Protein AF-A0A3D1Q6X9-F1 (afdb_monomer_lite)

Secondary structure (DSSP, 8-state):
--------TTBSSPPEEETTEEEEE--HHHHHHTTEEEEEETTTEEEEEE----------B-SSPPPS----EE--S-EEETTEE---TT-SS--EEETTEEEEE--HIIIIIIT--------

Structure (mmCIF, N/CA/C/O backbone):
data_AF-A0A3D1Q6X9-F1
#
_entry.id   AF-A0A3D1Q6X9-F1
#
loop_
_atom_site.group_PDB
_atom_site.id
_atom_site.type_symbol
_atom_site.label_atom_id
_atom_site.label_alt_id
_atom_site.label_comp_id
_atom_site.label_asym_id
_atom_site.label_entity_id
_atom_site.label_seq_id
_atom_site.pdbx_PDB_ins_code
_atom_site.Cartn_x
_atom_site.Cartn_y
_atom_site.Cartn_z
_atom_site.occupancy
_atom_site.B_iso_or_equiv
_atom_site.auth_seq_id
_atom_site.auth_comp_id
_atom_site.auth_asym_id
_atom_site.auth_atom_id
_atom_site.pdbx_PDB_model_num
ATOM 1 N N . MET A 1 1 ? -5.939 -12.184 -10.912 1.00 46.06 1 MET A N 1
ATOM 2 C CA . MET A 1 1 ? -4.895 -11.129 -10.813 1.00 46.06 1 MET A CA 1
ATOM 3 C C . MET A 1 1 ? -4.217 -10.978 -12.173 1.00 46.06 1 MET A C 1
ATOM 5 O O . MET A 1 1 ? -3.974 -11.993 -12.805 1.00 46.06 1 MET A O 1
ATOM 9 N N . ASN A 1 2 ? -3.964 -9.746 -12.630 1.00 53.22 2 ASN A N 1
ATOM 10 C CA . ASN A 1 2 ? -3.821 -9.306 -14.038 1.00 53.22 2 ASN A CA 1
ATOM 11 C C . ASN A 1 2 ? -2.659 -9.879 -14.895 1.00 53.22 2 ASN A C 1
ATOM 13 O O . ASN A 1 2 ? -2.243 -9.226 -15.843 1.00 53.22 2 ASN A O 1
ATOM 17 N N . GLY A 1 3 ? -2.091 -11.051 -14.594 1.00 60.19 3 GLY A N 1
ATOM 18 C CA . GLY A 1 3 ? -1.039 -11.672 -15.420 1.00 60.19 3 GLY A CA 1
ATOM 19 C C . GLY A 1 3 ? 0.278 -10.883 -15.512 1.00 60.19 3 GLY A C 1
ATOM 20 O O . GLY A 1 3 ? 1.173 -11.267 -16.260 1.00 60.19 3 GLY A O 1
ATOM 21 N N . VAL A 1 4 ? 0.417 -9.789 -14.753 1.00 70.44 4 VAL A N 1
ATOM 22 C CA . VAL A 1 4 ? 1.608 -8.935 -14.743 1.00 70.44 4 VAL A CA 1
ATOM 23 C C . VAL A 1 4 ? 2.676 -9.554 -13.847 1.00 70.44 4 VAL A C 1
ATOM 25 O O . VAL A 1 4 ? 2.465 -9.756 -12.650 1.00 70.44 4 VAL A O 1
ATOM 28 N N . VAL A 1 5 ? 3.848 -9.816 -14.421 1.00 76.38 5 VAL A N 1
ATOM 29 C CA . VAL A 1 5 ? 5.031 -10.252 -13.673 1.00 76.38 5 VAL A CA 1
ATOM 30 C C . VAL A 1 5 ? 5.690 -9.032 -13.027 1.00 76.38 5 VAL A C 1
ATOM 32 O O . VAL A 1 5 ? 6.201 -8.152 -13.719 1.00 76.38 5 VAL A O 1
ATOM 35 N N . ILE A 1 6 ? 5.697 -8.984 -11.693 1.00 80.94 6 ILE A N 1
ATOM 36 C CA . ILE A 1 6 ? 6.373 -7.932 -10.922 1.00 80.94 6 ILE A CA 1
ATOM 37 C C . ILE A 1 6 ? 7.815 -8.366 -10.639 1.00 80.94 6 ILE A C 1
ATOM 39 O O . ILE A 1 6 ? 8.064 -9.283 -9.855 1.00 80.94 6 ILE A O 1
ATOM 43 N N . ASP A 1 7 ? 8.781 -7.690 -11.264 1.00 86.31 7 ASP A N 1
ATOM 44 C CA . ASP A 1 7 ? 10.206 -7.900 -10.991 1.00 86.31 7 ASP A CA 1
ATOM 45 C C . ASP A 1 7 ? 10.673 -7.088 -9.773 1.00 86.31 7 ASP A C 1
ATOM 47 O O . ASP A 1 7 ? 10.873 -5.870 -9.836 1.00 86.31 7 ASP A O 1
ATOM 51 N N . ASN A 1 8 ? 10.924 -7.795 -8.670 1.00 91.06 8 ASN A N 1
ATOM 52 C CA . ASN A 1 8 ? 11.448 -7.216 -7.436 1.00 91.06 8 ASN A CA 1
ATOM 53 C C . ASN A 1 8 ? 12.962 -6.958 -7.462 1.00 91.06 8 ASN A C 1
ATOM 55 O O . ASN A 1 8 ? 13.455 -6.276 -6.567 1.00 91.06 8 ASN A O 1
ATOM 59 N N . SER A 1 9 ? 13.722 -7.464 -8.437 1.00 91.44 9 SER A N 1
ATOM 60 C CA . SER A 1 9 ? 15.194 -7.433 -8.401 1.00 91.44 9 SER A CA 1
ATOM 61 C C . SER A 1 9 ? 15.749 -6.013 -8.430 1.00 91.44 9 SER A C 1
ATOM 63 O O . SER A 1 9 ? 16.690 -5.715 -7.704 1.00 91.44 9 SER A O 1
ATOM 65 N N . TYR A 1 10 ? 15.144 -5.135 -9.229 1.00 94.25 10 TYR A N 1
ATOM 66 C CA . TYR A 1 10 ? 15.540 -3.729 -9.375 1.00 94.25 10 TYR A CA 1
ATOM 67 C C . TYR A 1 10 ? 14.371 -2.774 -9.107 1.00 94.25 10 TYR A C 1
ATOM 69 O O . TYR A 1 10 ? 14.307 -1.687 -9.675 1.00 94.25 10 TYR A O 1
ATOM 77 N N . SER A 1 11 ? 13.420 -3.176 -8.260 1.00 94.44 11 SER A N 1
ATOM 78 C CA . SER A 1 11 ? 12.363 -2.275 -7.791 1.00 94.44 11 SER A CA 1
ATOM 79 C C . SER A 1 11 ? 12.854 -1.454 -6.595 1.00 94.44 11 SER A C 1
ATOM 81 O O . SER A 1 11 ? 13.374 -1.995 -5.619 1.00 94.44 11 SER A O 1
ATOM 83 N N . GLN A 1 12 ? 12.674 -0.137 -6.623 1.00 96.31 12 GLN A N 1
ATOM 84 C CA . GLN A 1 12 ? 12.888 0.730 -5.465 1.00 96.31 12 GLN A CA 1
ATOM 85 C C . GLN A 1 12 ? 11.920 0.379 -4.330 1.00 96.31 12 GLN A C 1
ATOM 87 O O . GLN A 1 12 ? 12.292 0.488 -3.160 1.00 96.31 12 GLN A O 1
ATOM 92 N N . TYR A 1 13 ? 10.733 -0.116 -4.669 1.00 96.56 13 TYR A N 1
ATOM 93 C CA . TYR A 1 13 ? 9.700 -0.535 -3.731 1.00 96.56 13 TYR A CA 1
ATOM 94 C C . TYR A 1 13 ? 9.257 -1.964 -4.082 1.00 96.56 13 TYR A C 1
ATOM 96 O O . TYR A 1 13 ? 8.218 -2.157 -4.709 1.00 96.56 13 TYR A O 1
ATOM 104 N N . PRO A 1 14 ? 10.095 -2.981 -3.800 1.00 95.94 14 PRO A N 1
ATOM 105 C CA . PRO A 1 14 ? 9.755 -4.367 -4.099 1.00 95.94 14 PRO A CA 1
ATOM 106 C C . PRO A 1 14 ? 8.610 -4.828 -3.200 1.00 95.94 14 PRO A C 1
ATOM 108 O O . PRO A 1 14 ? 8.490 -4.359 -2.068 1.00 95.94 14 PRO A O 1
ATOM 111 N N . LEU A 1 15 ? 7.826 -5.805 -3.652 1.00 95.69 15 LEU A N 1
ATOM 112 C CA . LEU A 1 15 ? 6.913 -6.503 -2.749 1.00 95.69 15 LEU A CA 1
ATOM 113 C C . LEU A 1 15 ? 7.713 -7.117 -1.595 1.00 95.69 15 LEU A C 1
ATOM 115 O O . LEU A 1 15 ? 8.790 -7.684 -1.802 1.00 95.69 15 LEU A O 1
ATOM 119 N N . LEU A 1 16 ? 7.178 -7.012 -0.381 1.00 96.56 16 LEU A N 1
ATOM 120 C CA . LEU A 1 16 ? 7.783 -7.616 0.804 1.00 96.56 16 LEU A CA 1
ATOM 121 C C . LEU A 1 16 ? 7.014 -8.878 1.185 1.00 96.56 16 LEU A C 1
ATOM 123 O O . LEU A 1 16 ? 5.807 -8.956 0.981 1.00 96.56 16 LEU A O 1
ATOM 127 N N . VAL A 1 17 ? 7.701 -9.846 1.785 1.00 96.81 17 VAL A N 1
ATOM 128 C CA . VAL A 1 17 ? 7.062 -11.006 2.414 1.00 96.81 17 VAL A CA 1
ATOM 129 C C . VAL A 1 17 ? 7.389 -10.980 3.900 1.00 96.81 17 VAL A C 1
ATOM 131 O O . VAL A 1 17 ? 8.557 -10.946 4.286 1.00 96.81 17 VAL A O 1
ATOM 134 N N . TYR A 1 18 ? 6.358 -10.973 4.740 1.00 96.19 18 TYR A N 1
ATOM 135 C CA . TYR A 1 18 ? 6.493 -11.015 6.194 1.00 96.19 18 TYR A CA 1
ATOM 136 C C . TYR A 1 18 ? 5.459 -11.971 6.777 1.00 96.19 18 TYR A C 1
ATOM 138 O O . TYR A 1 18 ? 4.261 -11.802 6.547 1.00 96.19 18 TYR A O 1
ATOM 146 N N . LYS A 1 19 ? 5.926 -12.969 7.543 1.00 95.25 19 LYS A N 1
ATOM 147 C CA . LYS A 1 19 ? 5.081 -14.042 8.102 1.00 95.25 19 LYS A CA 1
ATOM 148 C C . LYS A 1 19 ? 4.168 -14.666 7.035 1.00 95.25 19 LYS A C 1
ATOM 150 O O . LYS A 1 19 ? 2.955 -14.745 7.227 1.00 95.25 19 LYS A O 1
ATOM 155 N N . ASP A 1 20 ? 4.774 -15.009 5.898 1.00 95.31 20 ASP A N 1
ATOM 156 C CA . ASP A 1 20 ? 4.135 -15.651 4.742 1.00 95.31 20 ASP A CA 1
ATOM 157 C C . ASP A 1 20 ? 3.019 -14.834 4.066 1.00 95.31 20 ASP A C 1
ATOM 159 O O . ASP A 1 20 ? 2.291 -15.344 3.219 1.00 95.31 20 ASP A O 1
ATOM 163 N N . ILE A 1 21 ? 2.900 -13.541 4.390 1.00 95.88 21 ILE A N 1
ATOM 164 C CA . ILE A 1 21 ? 1.985 -12.609 3.728 1.00 95.88 21 ILE A CA 1
ATOM 165 C C . ILE A 1 21 ? 2.778 -11.657 2.841 1.00 95.88 21 ILE A C 1
ATOM 167 O O . ILE A 1 21 ? 3.794 -11.101 3.261 1.00 95.88 21 ILE A O 1
ATOM 171 N N . THR A 1 22 ? 2.286 -11.456 1.616 1.00 95.31 22 THR A N 1
ATOM 172 C CA . THR A 1 22 ? 2.813 -10.451 0.686 1.00 95.31 22 THR A CA 1
ATOM 173 C C . THR A 1 22 ? 2.322 -9.064 1.078 1.00 95.31 22 THR A C 1
ATOM 175 O O . THR A 1 22 ? 1.165 -8.884 1.451 1.00 95.31 22 THR A O 1
ATOM 178 N N . TYR A 1 23 ? 3.198 -8.078 0.975 1.00 97.00 23 TYR A N 1
ATOM 179 C CA . TYR A 1 23 ? 2.960 -6.694 1.337 1.00 97.00 23 TYR A CA 1
ATOM 180 C C . TYR A 1 23 ? 3.181 -5.787 0.129 1.00 97.00 23 TYR A C 1
ATOM 182 O O . TYR A 1 23 ? 4.249 -5.824 -0.489 1.00 97.00 23 TYR A O 1
ATOM 190 N N . PHE A 1 24 ? 2.187 -4.953 -0.173 1.00 95.75 24 PHE A N 1
ATOM 191 C CA . PHE A 1 24 ? 2.185 -4.057 -1.327 1.00 95.75 24 PHE A CA 1
ATOM 192 C C . PHE A 1 24 ? 2.571 -2.631 -0.928 1.00 95.75 24 PHE A C 1
ATOM 194 O O . PHE A 1 24 ? 2.027 -2.119 0.054 1.00 95.75 24 PHE A O 1
ATOM 201 N N . PRO A 1 25 ? 3.477 -1.978 -1.672 1.00 97.00 25 PRO A N 1
ATOM 202 C CA . PRO A 1 25 ? 3.839 -0.584 -1.442 1.00 97.00 25 PRO A CA 1
ATOM 203 C C . PRO A 1 25 ? 2.685 0.363 -1.796 1.00 97.00 25 PRO A C 1
ATOM 205 O O . PRO A 1 25 ? 2.124 0.285 -2.883 1.00 97.00 25 PRO A O 1
ATOM 208 N N . MET A 1 26 ? 2.356 1.305 -0.912 1.00 97.00 26 MET A N 1
ATOM 209 C CA . MET A 1 26 ? 1.366 2.358 -1.187 1.00 97.00 26 MET A CA 1
ATOM 210 C C . MET A 1 26 ? 2.025 3.593 -1.819 1.00 97.00 26 MET A C 1
ATOM 212 O O . MET A 1 26 ? 1.969 4.693 -1.267 1.00 97.00 26 MET A O 1
ATOM 216 N N . THR A 1 27 ? 2.714 3.410 -2.948 1.00 96.44 27 THR A N 1
ATOM 217 C CA . THR A 1 27 ? 3.248 4.532 -3.741 1.00 96.44 27 THR A CA 1
ATOM 218 C C . THR A 1 27 ? 2.168 5.125 -4.649 1.00 96.44 27 THR A C 1
ATOM 220 O O . THR A 1 27 ? 1.059 4.602 -4.755 1.00 96.44 27 THR A O 1
ATOM 223 N N . TYR A 1 28 ? 2.500 6.211 -5.351 1.00 95.12 28 TYR A N 1
ATOM 224 C CA . TYR A 1 28 ? 1.596 6.848 -6.307 1.00 95.12 28 TYR A CA 1
ATOM 225 C C . TYR A 1 28 ? 1.198 5.917 -7.468 1.00 95.12 28 TYR A C 1
ATOM 227 O O . TYR A 1 28 ? 0.011 5.847 -7.797 1.00 95.12 28 TYR A O 1
ATOM 235 N N . TYR A 1 29 ? 2.165 5.223 -8.088 1.00 94.94 29 TYR A N 1
ATOM 236 C CA . TYR A 1 29 ? 1.897 4.331 -9.224 1.00 94.94 29 TYR A CA 1
ATOM 237 C C . TYR A 1 29 ? 1.336 2.977 -8.788 1.00 94.94 29 TYR A C 1
ATOM 239 O O . TYR A 1 29 ? 0.388 2.498 -9.405 1.00 94.94 29 TYR A O 1
ATOM 247 N N . ASP A 1 30 ? 1.865 2.386 -7.710 1.00 93.81 30 ASP A N 1
ATOM 248 C CA . ASP A 1 30 ? 1.401 1.077 -7.238 1.00 93.81 30 ASP A CA 1
ATOM 249 C C . ASP A 1 30 ? -0.067 1.144 -6.795 1.00 93.81 30 ASP A C 1
ATOM 251 O O . ASP A 1 30 ? -0.853 0.269 -7.143 1.00 93.81 30 ASP A O 1
ATOM 255 N N . CYS A 1 31 ? -0.479 2.215 -6.103 1.00 95.06 31 CYS A N 1
ATOM 256 C CA . CYS A 1 31 ? -1.886 2.404 -5.748 1.00 95.06 31 CYS A CA 1
ATOM 257 C C . CYS A 1 31 ? -2.783 2.486 -6.990 1.00 95.06 31 CYS A C 1
ATOM 259 O O . CYS A 1 31 ? -3.805 1.806 -7.033 1.00 95.06 31 CYS A O 1
ATOM 261 N N . ARG A 1 32 ? -2.395 3.247 -8.020 1.00 95.12 32 ARG A N 1
ATOM 262 C CA . ARG A 1 32 ? -3.223 3.423 -9.228 1.00 95.12 32 ARG A CA 1
ATOM 263 C C . ARG A 1 32 ? -3.333 2.163 -10.070 1.00 95.12 32 ARG A C 1
ATOM 265 O O . ARG A 1 32 ? -4.392 1.902 -10.630 1.00 95.12 32 ARG A O 1
ATOM 272 N N . PHE A 1 33 ? -2.271 1.363 -10.117 1.00 91.75 33 PHE A N 1
ATOM 273 C CA . PHE A 1 33 ? -2.321 0.021 -10.698 1.00 91.75 33 PHE A CA 1
ATOM 274 C C . PHE A 1 33 ? -3.346 -0.878 -9.981 1.00 91.75 33 PHE A C 1
ATOM 276 O O . PHE A 1 33 ? -3.935 -1.773 -10.581 1.00 91.75 33 PHE A O 1
ATOM 283 N N . LEU A 1 34 ? -3.585 -0.622 -8.695 1.00 91.81 34 LEU A N 1
ATOM 284 C CA . LEU A 1 34 ? -4.465 -1.401 -7.833 1.00 91.81 34 LEU A CA 1
ATOM 285 C C . LEU A 1 34 ? -5.892 -0.830 -7.681 1.00 91.81 34 LEU A C 1
ATOM 287 O O . LEU A 1 34 ? -6.643 -1.318 -6.834 1.00 91.81 34 LEU A O 1
ATOM 291 N N . GLY A 1 35 ? -6.297 0.195 -8.440 1.00 94.50 35 GLY A N 1
ATOM 292 C CA . GLY A 1 35 ? -7.621 0.811 -8.241 1.00 94.50 35 GLY A CA 1
ATOM 293 C C . GLY A 1 35 ? -7.709 1.782 -7.071 1.00 94.50 35 GLY A C 1
ATOM 294 O O . GLY A 1 35 ? -8.812 2.112 -6.626 1.00 94.50 35 GLY A O 1
ATOM 295 N N . LEU A 1 36 ? -6.563 2.223 -6.555 1.00 96.81 36 LEU A N 1
ATOM 296 C CA . LEU A 1 36 ? -6.444 3.062 -5.371 1.00 96.81 36 LEU A CA 1
ATOM 297 C C . LEU A 1 36 ? -5.748 4.386 -5.696 1.00 96.81 36 LEU A C 1
ATOM 299 O O . LEU A 1 36 ? -4.920 4.495 -6.599 1.00 96.81 36 LEU A O 1
ATOM 303 N N . GLU A 1 37 ? -5.981 5.382 -4.857 1.00 97.00 37 GLU A N 1
ATOM 304 C CA . GLU A 1 37 ? -5.141 6.569 -4.774 1.00 97.00 37 GLU A CA 1
ATOM 305 C C . GLU A 1 37 ? -4.588 6.725 -3.361 1.00 97.00 37 GLU A C 1
ATOM 307 O O . GLU A 1 37 ? -5.279 6.482 -2.370 1.00 97.00 37 GLU A O 1
ATOM 312 N N . SER A 1 38 ? -3.321 7.128 -3.278 1.00 95.94 38 SER A N 1
ATOM 313 C CA . SER A 1 38 ? -2.625 7.426 -2.031 1.00 95.94 38 SER A CA 1
ATOM 314 C C . SER A 1 38 ? -2.234 8.899 -1.968 1.00 95.94 38 SER A C 1
ATOM 316 O O . SER A 1 38 ? -1.779 9.490 -2.952 1.00 95.94 38 SER A O 1
ATOM 318 N N . LEU A 1 39 ? -2.393 9.491 -0.787 1.00 95.94 39 LEU A N 1
ATOM 319 C CA . LEU A 1 39 ? -1.965 10.847 -0.474 1.00 95.94 39 LEU A CA 1
ATOM 320 C C . LEU A 1 39 ? -1.214 10.843 0.856 1.00 95.94 39 LEU A C 1
ATOM 322 O O . LEU A 1 39 ? -1.734 10.384 1.871 1.00 95.94 39 LEU A O 1
ATOM 326 N N . TRP A 1 40 ? 0.002 11.384 0.855 1.00 94.44 40 TRP A N 1
ATOM 327 C CA . TRP A 1 40 ? 0.780 11.582 2.072 1.00 94.44 40 TRP A CA 1
ATOM 328 C C . TRP A 1 40 ? 0.720 13.037 2.528 1.00 94.44 40 TRP A C 1
ATOM 330 O O . TRP A 1 40 ? 0.932 13.958 1.738 1.00 94.44 40 TRP A O 1
ATOM 340 N N . ASN A 1 41 ? 0.502 13.239 3.822 1.00 93.88 41 ASN A N 1
ATOM 341 C CA . ASN A 1 41 ? 0.595 14.534 4.476 1.00 93.88 41 ASN A CA 1
ATOM 342 C C . ASN A 1 41 ? 1.325 14.377 5.818 1.00 93.88 41 ASN A C 1
ATOM 344 O O . ASN A 1 41 ? 1.084 13.430 6.562 1.00 93.88 41 ASN A O 1
ATOM 348 N N . SER A 1 42 ? 2.214 15.311 6.157 1.00 91.06 42 SER A N 1
ATOM 349 C CA . SER A 1 42 ? 3.008 15.232 7.392 1.00 91.06 42 SER A CA 1
ATOM 350 C C . SER A 1 42 ? 2.181 15.356 8.678 1.00 91.06 42 SER A C 1
ATOM 352 O O . SER A 1 42 ? 2.631 14.907 9.728 1.00 91.06 42 SER A O 1
ATOM 354 N N . HIS A 1 43 ? 0.992 15.955 8.607 1.00 90.62 43 HIS A N 1
ATOM 355 C CA . HIS A 1 43 ? 0.105 16.194 9.742 1.00 90.62 43 HIS A CA 1
ATOM 356 C C . HIS A 1 43 ? -0.978 15.116 9.880 1.00 90.62 43 HIS A C 1
ATOM 358 O O . HIS A 1 43 ? -1.282 14.684 10.991 1.00 90.62 43 HIS A O 1
ATOM 364 N N . THR A 1 44 ? -1.555 14.662 8.764 1.00 91.19 44 THR A N 1
ATOM 365 C CA . THR A 1 44 ? -2.647 13.670 8.764 1.00 91.19 44 THR A CA 1
ATOM 366 C C . THR A 1 44 ? -2.200 12.248 8.424 1.00 91.19 44 THR A C 1
ATOM 368 O O . THR A 1 44 ? -2.980 11.316 8.607 1.00 91.19 44 THR A O 1
ATOM 371 N N . GLY A 1 45 ? -0.945 12.054 8.010 1.00 95.31 45 GLY A N 1
ATOM 372 C CA . GLY A 1 45 ? -0.379 10.752 7.669 1.00 95.31 45 GLY A CA 1
ATOM 373 C C . GLY A 1 45 ? -0.738 10.290 6.256 1.00 95.31 45 GLY A C 1
ATOM 374 O O . GLY A 1 45 ? -0.855 11.102 5.334 1.00 95.31 45 GLY A O 1
ATOM 375 N N . LEU A 1 46 ? -0.863 8.974 6.073 1.00 97.25 46 LEU A N 1
ATOM 376 C CA . LEU A 1 46 ? -1.235 8.381 4.787 1.00 97.25 46 LEU A CA 1
ATOM 377 C C . LEU A 1 46 ? -2.754 8.263 4.678 1.00 97.25 46 LEU A C 1
ATOM 379 O O . LEU A 1 46 ? -3.396 7.654 5.531 1.00 97.25 46 LEU A O 1
ATOM 383 N N . VAL A 1 47 ? -3.310 8.752 3.578 1.00 97.88 47 VAL A N 1
ATOM 384 C CA . VAL A 1 47 ? -4.691 8.490 3.177 1.00 97.88 47 VAL A CA 1
ATOM 385 C C . VAL A 1 47 ? -4.675 7.597 1.943 1.00 97.88 47 VAL A C 1
ATOM 387 O O . VAL A 1 47 ? -3.966 7.892 0.983 1.00 97.88 47 VAL A O 1
ATOM 390 N N . VAL A 1 48 ? -5.449 6.515 1.971 1.00 97.69 48 VAL A N 1
ATOM 391 C CA . VAL A 1 48 ? -5.678 5.617 0.834 1.00 97.69 48 VAL A CA 1
ATOM 392 C C . VAL A 1 48 ? -7.172 5.564 0.548 1.00 97.69 48 VAL A C 1
ATOM 394 O O . VAL A 1 48 ? -7.977 5.364 1.460 1.00 97.69 48 VAL A O 1
ATOM 397 N N . VAL A 1 49 ? -7.554 5.745 -0.710 1.00 97.12 49 VAL A N 1
ATOM 398 C CA . VAL A 1 49 ? -8.955 5.724 -1.144 1.00 97.12 49 VAL A CA 1
ATOM 399 C C . VAL A 1 49 ? -9.088 4.798 -2.339 1.00 97.12 49 VAL A C 1
ATOM 401 O O . VAL A 1 49 ? -8.276 4.859 -3.260 1.00 97.12 49 VAL A O 1
ATOM 404 N N . LYS A 1 50 ? -10.114 3.948 -2.334 1.00 95.19 50 LYS A N 1
ATOM 405 C CA . LYS A 1 50 ? -10.512 3.199 -3.523 1.00 95.19 50 LYS A CA 1
ATOM 406 C C . LYS A 1 50 ? -11.198 4.140 -4.515 1.00 95.19 50 LYS A C 1
ATOM 408 O O . LYS A 1 50 ? -12.188 4.780 -4.170 1.00 95.19 50 LYS A O 1
ATOM 413 N N . THR A 1 51 ? -10.682 4.208 -5.736 1.00 93.88 51 THR A N 1
ATOM 414 C CA . THR A 1 51 ? -11.181 5.118 -6.782 1.00 93.88 51 THR A CA 1
ATOM 415 C C . THR A 1 51 ? -11.456 4.425 -8.113 1.00 93.88 51 THR A C 1
ATOM 417 O O . THR A 1 51 ? -11.875 5.086 -9.058 1.00 93.88 51 THR A O 1
ATOM 420 N N . ASP A 1 52 ? -11.231 3.108 -8.199 1.00 90.19 52 ASP A N 1
ATOM 421 C CA . ASP A 1 52 ? -11.449 2.291 -9.404 1.00 90.19 52 ASP A CA 1
ATOM 422 C C . ASP A 1 52 ? -10.643 2.767 -10.636 1.00 90.19 52 ASP A C 1
ATOM 424 O O . ASP A 1 52 ? -10.931 2.403 -11.776 1.00 90.19 52 ASP A O 1
ATOM 428 N N . VAL A 1 53 ? -9.586 3.555 -10.408 1.00 91.19 53 VAL A N 1
ATOM 429 C CA . VAL A 1 53 ? -8.604 3.927 -11.434 1.00 91.19 53 VAL A CA 1
ATOM 430 C C . VAL A 1 53 ? -7.895 2.686 -11.976 1.00 91.19 53 VAL A C 1
ATOM 432 O O . VAL A 1 53 ? -7.567 1.768 -11.237 1.00 91.19 53 VAL A O 1
ATOM 435 N N . ASN A 1 54 ? -7.624 2.642 -13.275 1.00 88.06 54 ASN A N 1
ATOM 436 C CA . ASN A 1 54 ? -6.960 1.491 -13.882 1.00 88.06 54 ASN A CA 1
ATOM 437 C C . ASN A 1 54 ? -5.768 1.974 -14.698 1.00 88.06 54 ASN A C 1
ATOM 439 O O . ASN A 1 54 ? -5.924 2.432 -15.828 1.00 88.06 54 ASN A O 1
ATOM 443 N N . TRP A 1 55 ? -4.597 1.981 -14.065 1.00 92.00 55 TRP A N 1
ATOM 444 C CA . TRP A 1 55 ? -3.341 2.365 -14.702 1.00 92.00 55 TRP A CA 1
ATOM 445 C C . TRP A 1 55 ? -2.495 1.130 -14.968 1.00 92.00 55 TRP A C 1
ATOM 447 O O . TRP A 1 55 ? -2.508 0.180 -14.187 1.00 92.00 55 TRP A O 1
ATOM 457 N N . ASP A 1 56 ? -1.691 1.181 -16.027 1.00 89.69 56 ASP A N 1
ATOM 458 C CA . ASP A 1 56 ? -0.674 0.164 -16.263 1.00 89.69 56 ASP A CA 1
ATOM 459 C C . ASP A 1 56 ? 0.345 0.125 -15.118 1.00 89.69 56 ASP A C 1
ATOM 461 O O . ASP A 1 56 ? 0.599 1.121 -14.428 1.00 89.69 56 ASP A O 1
ATOM 465 N N . TYR A 1 57 ? 0.968 -1.037 -14.925 1.00 88.12 57 TYR A N 1
ATOM 466 C CA . TYR A 1 57 ? 2.006 -1.194 -13.916 1.00 88.12 57 TYR A CA 1
ATOM 467 C C . TYR A 1 57 ? 3.241 -0.350 -14.261 1.00 88.12 57 TYR A C 1
ATOM 469 O O . TYR A 1 57 ? 3.866 -0.536 -15.305 1.00 88.12 57 TYR A O 1
ATOM 477 N N . HIS A 1 58 ? 3.630 0.536 -13.341 1.00 90.38 58 HIS A N 1
ATOM 478 C CA . HIS A 1 58 ? 4.820 1.376 -13.466 1.00 90.38 58 HIS A CA 1
ATOM 479 C C . HIS A 1 58 ? 5.775 1.131 -12.297 1.00 90.38 58 HIS A C 1
ATOM 481 O O . HIS A 1 58 ? 5.496 1.482 -11.151 1.00 90.38 58 HIS A O 1
ATOM 487 N N . LYS A 1 59 ? 6.940 0.554 -12.603 1.00 89.06 59 LYS A N 1
ATOM 488 C CA . LYS A 1 59 ? 7.987 0.263 -11.618 1.00 89.06 59 LYS A CA 1
ATOM 489 C C . LYS A 1 59 ? 8.832 1.504 -11.321 1.00 89.06 59 LYS A C 1
ATOM 491 O O . LYS A 1 59 ? 9.412 2.097 -12.229 1.00 89.06 59 LYS A O 1
ATOM 496 N N . TYR A 1 60 ? 9.019 1.813 -10.040 1.00 93.25 60 TYR A N 1
ATOM 497 C CA . TYR A 1 60 ? 10.115 2.678 -9.599 1.00 93.25 60 TYR A CA 1
ATOM 498 C C . TYR A 1 60 ? 11.422 1.885 -9.654 1.00 93.25 60 TYR A C 1
ATOM 500 O O . TYR A 1 60 ? 11.583 0.922 -8.908 1.00 93.25 60 TYR A O 1
ATOM 508 N N . SER A 1 61 ? 12.349 2.247 -10.537 1.00 93.50 61 SER A N 1
ATOM 509 C CA . SER A 1 61 ? 13.603 1.502 -10.704 1.00 93.50 61 SER A CA 1
ATOM 510 C C . SER A 1 61 ? 14.652 1.898 -9.660 1.00 93.50 61 SER A C 1
ATOM 512 O O . SER A 1 61 ? 14.893 3.078 -9.425 1.00 93.50 61 SER A O 1
ATOM 514 N N . ALA A 1 62 ? 15.311 0.906 -9.062 1.00 93.44 62 ALA A N 1
ATOM 515 C CA . ALA A 1 62 ? 16.481 1.093 -8.210 1.00 93.44 62 ALA A CA 1
ATOM 516 C C . ALA A 1 62 ? 17.780 0.950 -9.018 1.00 93.44 62 ALA A C 1
ATOM 518 O O . ALA A 1 62 ? 17.868 0.126 -9.927 1.00 93.44 62 ALA A O 1
ATOM 519 N N . SER A 1 63 ? 18.815 1.705 -8.644 1.00 92.19 63 SER A N 1
ATOM 520 C CA . SER A 1 63 ? 20.149 1.623 -9.261 1.00 92.19 63 SER A CA 1
ATOM 521 C C . SER A 1 63 ? 20.935 0.368 -8.864 1.00 92.19 63 SER A C 1
ATOM 523 O O . SER A 1 63 ? 21.856 -0.034 -9.570 1.00 92.19 63 SER A O 1
ATOM 525 N N . ALA A 1 64 ? 20.573 -0.257 -7.743 1.00 93.12 64 ALA A N 1
ATOM 526 C CA . ALA A 1 64 ? 21.203 -1.463 -7.226 1.00 93.12 64 ALA A CA 1
ATOM 527 C C . ALA A 1 64 ? 20.187 -2.599 -7.106 1.00 93.12 64 ALA A C 1
ATOM 529 O O . ALA A 1 64 ? 19.001 -2.371 -6.852 1.00 93.12 64 ALA A O 1
ATOM 530 N N . LYS A 1 65 ? 20.681 -3.831 -7.253 1.00 95.12 65 LYS A N 1
ATOM 531 C CA . LYS A 1 65 ? 19.876 -5.034 -7.060 1.00 95.12 65 LYS A CA 1
ATOM 532 C C . LYS A 1 65 ? 19.447 -5.145 -5.598 1.00 95.12 65 LYS A C 1
ATOM 534 O O . LYS A 1 65 ? 20.246 -4.910 -4.691 1.00 95.12 65 LYS A O 1
ATOM 539 N N . ASN A 1 66 ? 18.202 -5.541 -5.372 1.00 94.75 66 ASN A N 1
ATOM 540 C CA . ASN A 1 66 ? 17.701 -5.800 -4.038 1.00 94.75 66 ASN A CA 1
ATOM 541 C C . ASN A 1 66 ? 18.339 -7.058 -3.427 1.00 94.75 66 ASN A C 1
ATOM 543 O O . ASN A 1 66 ? 18.514 -8.083 -4.089 1.00 94.75 66 ASN A O 1
ATOM 547 N N . SER A 1 67 ? 18.655 -6.965 -2.139 1.00 93.06 67 SER A N 1
ATOM 548 C CA . SER A 1 67 ? 19.065 -8.076 -1.288 1.00 93.06 67 SER A CA 1
ATOM 549 C C . SER A 1 67 ? 17.894 -9.026 -1.041 1.00 93.06 67 SER A C 1
ATOM 551 O O . SER A 1 67 ? 16.730 -8.645 -1.163 1.00 93.06 67 SER A O 1
ATOM 553 N N . SER A 1 68 ? 18.198 -10.251 -0.617 1.00 91.38 68 SER A N 1
ATOM 554 C CA . SER A 1 68 ? 17.190 -11.252 -0.244 1.00 91.38 68 SER A CA 1
ATOM 555 C C . SER A 1 68 ? 16.374 -10.881 0.999 1.00 91.38 68 SER A C 1
ATOM 557 O O . SER A 1 68 ? 15.286 -11.412 1.193 1.00 91.38 68 SER A O 1
ATOM 559 N N . SER A 1 69 ? 16.880 -9.982 1.847 1.00 93.81 69 SER A N 1
ATOM 560 C CA . SER A 1 69 ? 16.224 -9.576 3.092 1.00 93.81 69 SER A CA 1
ATOM 561 C C . SER A 1 69 ? 16.506 -8.119 3.445 1.00 93.81 69 SER A C 1
ATOM 563 O O . SER A 1 69 ? 17.605 -7.617 3.198 1.00 93.81 69 SER A O 1
ATOM 565 N N . TYR A 1 70 ? 15.543 -7.481 4.111 1.00 94.94 70 TYR A N 1
ATOM 566 C CA . TYR A 1 70 ? 15.641 -6.115 4.619 1.00 94.94 70 TYR A CA 1
ATOM 567 C C . TYR A 1 70 ? 14.995 -5.975 5.996 1.00 94.94 70 TYR A C 1
ATOM 569 O O . TYR A 1 70 ? 14.080 -6.717 6.345 1.00 94.94 70 TYR A O 1
ATOM 577 N N . ASN A 1 71 ? 15.426 -4.958 6.744 1.00 95.12 71 ASN A N 1
ATOM 578 C CA . ASN A 1 71 ? 14.733 -4.517 7.948 1.00 95.12 71 ASN A CA 1
ATOM 579 C C . ASN A 1 71 ? 13.674 -3.468 7.583 1.00 95.12 71 ASN A C 1
ATOM 581 O O . ASN A 1 71 ? 14.006 -2.385 7.096 1.00 95.12 71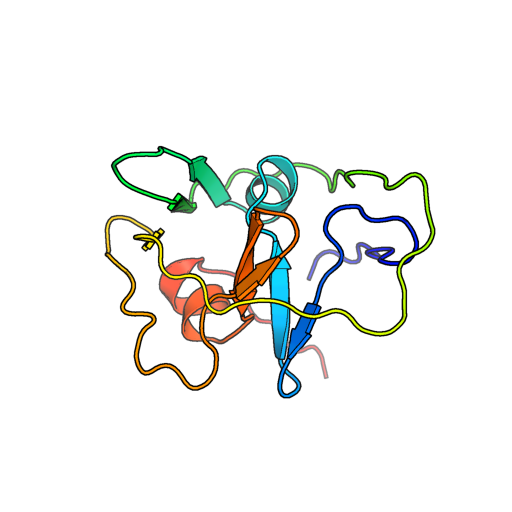 ASN A O 1
ATOM 585 N N . ALA A 1 72 ? 12.410 -3.783 7.850 1.00 96.19 72 ALA A N 1
ATOM 586 C CA . ALA A 1 72 ? 11.302 -2.835 7.831 1.00 96.19 72 ALA A CA 1
ATOM 587 C C . ALA A 1 72 ? 10.888 -2.489 9.268 1.00 96.19 72 ALA A C 1
ATOM 589 O O . ALA A 1 72 ? 11.185 -3.227 10.209 1.00 96.19 72 ALA A O 1
ATOM 590 N N . ARG A 1 73 ? 10.206 -1.359 9.450 1.00 96.25 73 ARG A N 1
ATOM 591 C CA . ARG A 1 73 ? 9.665 -0.941 10.753 1.00 96.25 73 ARG A CA 1
ATOM 592 C C . ARG A 1 73 ? 8.155 -1.106 10.764 1.00 96.25 73 ARG A C 1
ATOM 594 O O . ARG A 1 73 ? 7.534 -1.078 9.711 1.00 96.25 73 ARG A O 1
ATOM 601 N N . VAL A 1 74 ? 7.548 -1.219 11.939 1.00 95.56 74 VAL A N 1
ATOM 602 C CA . VAL A 1 74 ? 6.096 -1.025 12.054 1.00 95.56 74 VAL A CA 1
ATOM 603 C C . VAL A 1 74 ? 5.789 0.447 11.778 1.00 95.56 74 VAL A C 1
ATOM 605 O O . VAL A 1 74 ? 6.453 1.330 12.323 1.00 95.56 74 VAL A O 1
ATOM 608 N N . ALA A 1 75 ? 4.817 0.718 10.908 1.00 94.31 75 ALA A N 1
ATOM 609 C CA . ALA A 1 75 ? 4.386 2.081 10.630 1.00 94.31 75 ALA A CA 1
ATOM 610 C C . ALA A 1 75 ? 3.701 2.674 11.872 1.00 94.31 75 ALA A C 1
ATOM 612 O O . ALA A 1 75 ? 2.716 2.127 12.368 1.00 94.31 75 ALA A O 1
ATOM 613 N N . SER A 1 76 ? 4.230 3.792 12.367 1.00 91.38 76 SER A N 1
ATOM 614 C CA . SER A 1 76 ? 3.726 4.502 13.552 1.00 91.38 76 SER 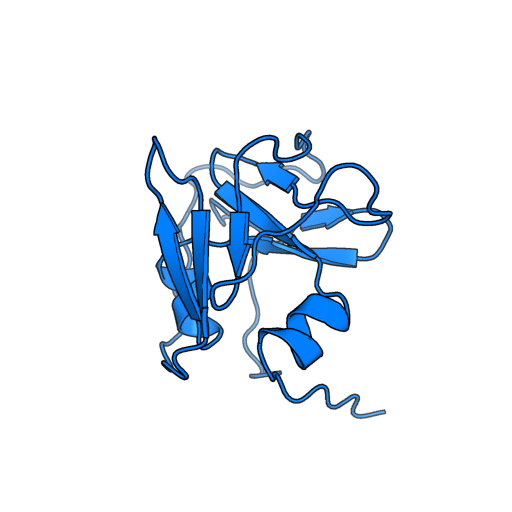A CA 1
ATOM 615 C C . SER A 1 76 ? 2.912 5.754 13.214 1.00 91.38 76 SER A C 1
ATOM 617 O O . SER A 1 76 ? 2.480 6.469 14.112 1.00 91.38 76 SER A O 1
ATOM 619 N N . PHE A 1 77 ? 2.759 6.067 11.927 1.00 90.12 77 PHE A N 1
ATOM 620 C CA . PHE A 1 77 ? 2.001 7.222 11.456 1.00 90.12 77 PHE A CA 1
ATOM 621 C C . PHE A 1 77 ? 0.510 6.896 11.369 1.00 90.12 77 PHE A C 1
ATOM 623 O O . PHE A 1 77 ? 0.139 5.730 11.237 1.00 90.12 77 PHE A O 1
ATOM 630 N N . ARG A 1 78 ? -0.335 7.934 11.389 1.00 94.81 78 ARG A N 1
ATOM 631 C CA . ARG A 1 78 ? -1.767 7.778 11.113 1.00 94.81 78 ARG A CA 1
ATOM 632 C C . ARG A 1 78 ? -1.968 7.277 9.686 1.00 94.81 78 ARG A C 1
ATOM 634 O O . ARG A 1 78 ? -1.295 7.732 8.757 1.00 94.81 78 ARG A O 1
ATOM 641 N N . VAL A 1 79 ? -2.876 6.322 9.535 1.00 96.62 79 VAL A N 1
ATOM 642 C CA . VAL A 1 79 ? -3.255 5.766 8.239 1.00 96.62 79 VAL A CA 1
ATOM 643 C C . VAL A 1 79 ? -4.770 5.705 8.174 1.00 96.62 79 VAL A C 1
ATOM 645 O O . VAL A 1 79 ? -5.396 5.071 9.021 1.00 96.62 79 VAL A O 1
ATOM 648 N N . THR A 1 80 ? -5.344 6.331 7.155 1.00 97.31 80 THR A N 1
ATOM 649 C CA . THR A 1 80 ? -6.784 6.345 6.900 1.00 97.31 80 THR A CA 1
ATOM 650 C C . THR A 1 80 ? -7.064 5.645 5.581 1.00 97.31 80 THR A C 1
ATOM 652 O O . THR A 1 80 ? -6.471 5.984 4.561 1.00 97.31 80 THR A O 1
ATOM 655 N N . VAL A 1 81 ? -7.978 4.682 5.591 1.00 97.31 81 VAL A N 1
ATOM 656 C CA . VAL A 1 81 ? -8.395 3.912 4.416 1.00 97.31 81 VAL A CA 1
ATOM 657 C C . VAL A 1 81 ? -9.884 4.126 4.217 1.00 97.31 81 VAL A C 1
ATOM 659 O O . VAL A 1 81 ? -10.658 3.894 5.142 1.00 97.31 81 VAL A O 1
ATOM 662 N N . ASN A 1 82 ? -10.290 4.620 3.047 1.00 96.56 82 ASN A N 1
ATOM 663 C CA . ASN A 1 82 ? -11.698 4.896 2.726 1.00 96.56 82 ASN A CA 1
ATOM 664 C C . ASN A 1 82 ? -12.422 5.719 3.815 1.00 96.56 82 ASN A C 1
ATOM 666 O O . ASN A 1 82 ? -13.559 5.436 4.191 1.00 96.56 82 ASN A O 1
ATOM 670 N N . GLY A 1 83 ? -11.730 6.714 4.380 1.00 95.56 83 GLY A N 1
ATOM 671 C CA . GLY A 1 83 ? -12.252 7.563 5.457 1.00 95.56 83 GLY A CA 1
ATOM 672 C C . GLY A 1 83 ? -12.210 6.956 6.867 1.00 95.56 83 GLY A C 1
ATOM 673 O O . GLY A 1 83 ? -12.580 7.642 7.817 1.00 95.56 83 GLY A O 1
ATOM 674 N N . LYS A 1 84 ? -11.734 5.716 7.042 1.00 95.31 84 LYS A N 1
ATOM 675 C CA . LYS A 1 84 ? -11.611 5.041 8.344 1.00 95.31 84 LYS A CA 1
ATOM 676 C C . LYS A 1 84 ? -10.157 4.965 8.796 1.00 95.31 84 LYS A C 1
ATOM 678 O O . LYS A 1 84 ? -9.298 4.478 8.063 1.00 95.31 84 LYS A O 1
ATOM 683 N N . GLU A 1 85 ? -9.874 5.413 10.014 1.00 95.00 85 GLU A N 1
ATOM 684 C CA . GLU A 1 85 ? -8.537 5.280 10.597 1.00 95.00 85 GLU A CA 1
ATOM 685 C C . GLU A 1 85 ? -8.220 3.811 10.923 1.00 95.00 85 GLU A C 1
ATOM 687 O O . GLU A 1 85 ? -9.061 3.053 11.419 1.00 95.00 85 GLU A O 1
ATOM 692 N N . ILE A 1 86 ? -6.992 3.394 10.626 1.00 93.38 86 ILE A N 1
ATOM 693 C CA . ILE A 1 86 ? -6.507 2.036 10.845 1.00 93.38 86 ILE A CA 1
ATOM 694 C C . ILE A 1 86 ? -5.761 1.964 12.174 1.00 93.38 86 ILE A C 1
ATOM 696 O O . ILE A 1 86 ? -4.663 2.495 12.313 1.00 93.38 86 ILE A O 1
ATOM 700 N N . ASP A 1 87 ? -6.297 1.192 13.120 1.00 90.19 87 ASP A N 1
ATOM 701 C CA . ASP A 1 87 ? -5.517 0.765 14.282 1.00 90.19 87 ASP A CA 1
ATOM 702 C C . ASP A 1 87 ? -4.461 -0.272 13.861 1.00 90.19 87 ASP A C 1
ATOM 704 O O . ASP A 1 87 ? -4.788 -1.405 13.479 1.00 90.19 87 ASP A O 1
ATOM 708 N N . ASN A 1 88 ? -3.192 0.136 13.924 1.00 89.62 88 ASN A N 1
ATOM 709 C CA . ASN A 1 88 ? -2.031 -0.683 13.581 1.00 89.62 88 ASN A CA 1
ATOM 710 C C . ASN A 1 88 ? -1.366 -1.356 14.800 1.00 89.62 88 ASN A C 1
ATOM 712 O O . ASN A 1 88 ? -0.515 -2.227 14.634 1.00 89.62 88 ASN A O 1
ATOM 716 N N . SER A 1 89 ? -1.732 -0.965 16.025 1.00 78.94 89 SER A N 1
ATOM 717 C CA . SER A 1 89 ? -0.957 -1.250 17.245 1.00 78.94 89 SER A CA 1
ATOM 718 C C . SER A 1 89 ? -0.978 -2.718 17.693 1.00 78.94 89 SER A C 1
ATOM 720 O O . SER A 1 89 ? -0.059 -3.177 18.366 1.00 78.94 89 SER A O 1
ATOM 722 N N . SER A 1 90 ? -2.006 -3.469 17.295 1.00 75.88 90 SER A N 1
ATOM 723 C CA . SER A 1 90 ? -2.310 -4.808 17.823 1.00 75.88 90 SER A CA 1
ATOM 724 C C . SER A 1 90 ? -2.472 -5.881 16.738 1.00 75.88 90 SER A C 1
ATOM 726 O O . SER A 1 90 ? -2.947 -6.989 16.997 1.00 75.88 90 SER A O 1
ATOM 728 N N . LYS A 1 91 ? -2.112 -5.573 15.486 1.00 85.44 91 LYS A N 1
ATOM 729 C CA . LYS A 1 91 ? -2.379 -6.462 14.347 1.00 85.44 91 LYS A CA 1
ATOM 730 C C . LYS A 1 91 ? -1.277 -7.508 14.177 1.00 85.44 91 LYS A C 1
ATOM 732 O O . LYS A 1 91 ? -0.093 -7.190 14.177 1.00 85.44 91 LYS A O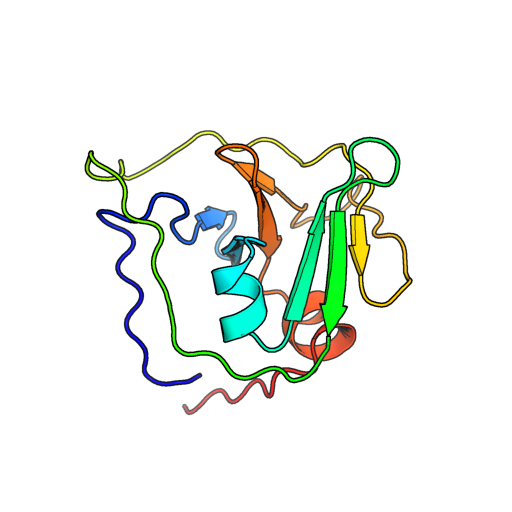 1
ATOM 737 N N . LYS A 1 92 ? -1.678 -8.763 13.927 1.00 91.69 92 LYS A N 1
ATOM 738 C CA . LYS A 1 92 ? -0.772 -9.873 13.557 1.00 91.69 92 LYS A CA 1
ATOM 739 C C . LYS A 1 92 ? 0.105 -9.526 12.343 1.00 91.69 92 LYS A C 1
ATOM 741 O O . LYS A 1 92 ? 1.280 -9.899 12.306 1.00 91.69 92 LYS A O 1
ATOM 746 N N . TYR A 1 93 ? -0.492 -8.806 11.392 1.00 95.56 93 TYR A N 1
ATOM 747 C CA . TYR A 1 93 ? 0.118 -8.279 10.176 1.00 95.56 93 TYR A CA 1
ATOM 748 C C . TYR A 1 93 ? 0.007 -6.747 10.210 1.00 95.56 93 TYR A C 1
ATOM 750 O O . TYR A 1 93 ? -0.957 -6.195 9.677 1.00 95.56 93 TYR A O 1
ATOM 758 N N . PRO A 1 94 ? 0.918 -6.052 10.913 1.00 96.38 94 PRO A N 1
ATOM 759 C CA . PRO A 1 94 ? 0.892 -4.598 10.970 1.00 96.38 94 PRO A CA 1
ATOM 760 C C . PRO A 1 94 ? 1.314 -4.017 9.620 1.00 96.38 94 PRO A C 1
ATOM 762 O O . PRO A 1 94 ? 2.050 -4.664 8.874 1.00 96.38 94 PRO A O 1
ATOM 765 N N . LEU A 1 95 ? 0.892 -2.789 9.330 1.00 97.50 95 LEU A N 1
ATOM 766 C CA . LEU A 1 95 ? 1.433 -1.980 8.244 1.00 97.50 95 LEU A CA 1
ATOM 767 C C . LEU A 1 95 ? 2.926 -1.749 8.485 1.00 97.50 95 LEU A C 1
ATOM 769 O O . LEU A 1 95 ? 3.338 -1.409 9.602 1.00 97.50 95 LEU A O 1
ATOM 773 N N . LEU A 1 96 ? 3.726 -1.925 7.437 1.00 97.44 96 LEU A N 1
ATOM 774 C CA . LEU A 1 96 ? 5.181 -1.804 7.508 1.00 97.44 96 LEU A CA 1
ATOM 775 C C . LEU A 1 96 ? 5.645 -0.505 6.856 1.00 97.44 96 LEU A C 1
ATOM 777 O O . LEU A 1 96 ? 5.081 -0.066 5.866 1.00 97.44 96 LEU A O 1
ATOM 781 N N . LEU A 1 97 ? 6.699 0.095 7.389 1.00 97.25 97 LEU A N 1
ATOM 782 C CA . LEU A 1 97 ? 7.415 1.214 6.801 1.00 97.25 97 LEU A CA 1
ATOM 783 C C . LEU A 1 97 ? 8.752 0.709 6.262 1.00 97.25 97 LEU A C 1
ATOM 785 O O . LEU A 1 97 ? 9.607 0.243 7.025 1.00 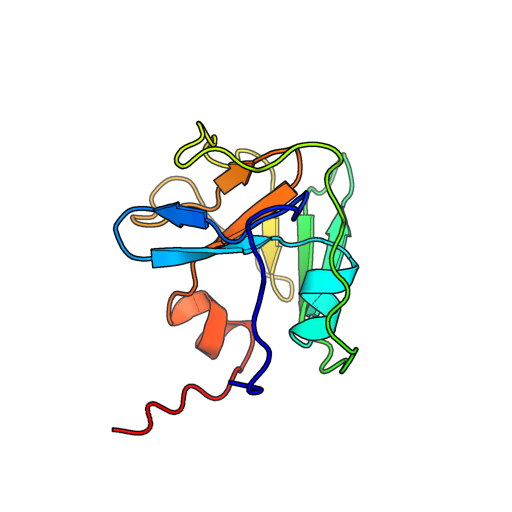97.25 97 LEU A O 1
ATOM 789 N N . PHE A 1 98 ? 8.949 0.843 4.956 1.00 97.38 98 PHE A N 1
ATOM 790 C CA . PHE A 1 98 ? 10.190 0.484 4.282 1.00 97.38 98 PHE A CA 1
ATOM 791 C C . PHE A 1 98 ? 10.511 1.512 3.199 1.00 97.38 98 PHE A C 1
ATOM 793 O O . PHE A 1 98 ? 9.641 1.891 2.420 1.00 97.38 98 PHE A O 1
ATOM 800 N N . ARG A 1 99 ? 11.759 2.004 3.173 1.00 95.94 99 ARG A N 1
ATOM 801 C CA . ARG A 1 99 ? 12.206 3.072 2.252 1.00 95.94 99 ARG A CA 1
ATOM 802 C C . ARG A 1 99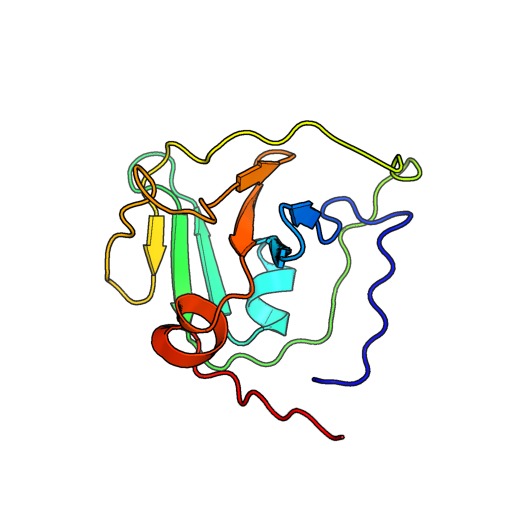 ? 11.238 4.268 2.210 1.00 95.94 99 ARG A C 1
ATOM 804 O O . ARG A 1 99 ? 10.945 4.808 1.150 1.00 95.94 99 ARG A O 1
ATOM 811 N N . ASN A 1 100 ? 10.734 4.650 3.385 1.00 95.00 100 ASN A N 1
ATOM 812 C CA . ASN A 1 100 ? 9.809 5.769 3.591 1.00 95.00 100 ASN A CA 1
ATOM 813 C C . ASN A 1 100 ? 8.439 5.608 2.900 1.00 95.00 100 ASN A C 1
ATOM 815 O O . ASN A 1 100 ? 7.710 6.584 2.762 1.00 95.00 100 ASN A O 1
ATOM 819 N N . VAL A 1 101 ? 8.070 4.384 2.520 1.00 96.94 101 VAL A N 1
ATOM 820 C CA . VAL A 1 101 ? 6.751 4.028 1.984 1.00 96.94 101 VAL A CA 1
ATOM 821 C C . VAL A 1 101 ? 6.067 3.061 2.941 1.00 96.94 101 VAL A C 1
ATOM 823 O O . VAL A 1 101 ? 6.719 2.198 3.537 1.00 96.94 101 VAL A O 1
ATOM 826 N N . ILE A 1 102 ? 4.754 3.224 3.111 1.00 97.19 102 ILE A N 1
ATOM 827 C CA . ILE A 1 102 ? 3.933 2.312 3.908 1.00 97.19 102 ILE A CA 1
ATOM 828 C C . ILE A 1 102 ? 3.482 1.149 3.027 1.00 97.19 102 ILE A C 1
ATOM 830 O O . ILE A 1 102 ? 3.024 1.346 1.905 1.00 97.19 102 ILE A O 1
ATOM 834 N N . TYR A 1 103 ? 3.605 -0.060 3.558 1.00 97.69 103 TYR A N 1
ATOM 835 C CA . TYR A 1 103 ? 3.256 -1.305 2.903 1.00 97.69 103 TYR A CA 1
ATOM 836 C C . TYR A 1 103 ? 2.063 -1.951 3.591 1.00 97.69 103 TYR A C 1
ATOM 838 O O . TYR A 1 103 ? 2.038 -2.086 4.820 1.00 97.69 103 TYR A O 1
ATOM 846 N N . PHE A 1 104 ? 1.105 -2.392 2.783 1.00 97.50 104 PHE A N 1
ATOM 847 C CA . PHE A 1 104 ? -0.127 -3.018 3.242 1.00 97.50 104 PHE A CA 1
ATOM 848 C C . PHE A 1 104 ? -0.075 -4.531 3.045 1.00 97.50 104 PHE A C 1
ATOM 850 O O . PHE A 1 104 ? 0.301 -4.978 1.961 1.00 97.50 104 PHE A O 1
ATOM 857 N N . PRO A 1 105 ? -0.473 -5.330 4.049 1.00 96.81 105 PRO A N 1
ATOM 858 C CA . PRO A 1 105 ? -0.540 -6.773 3.900 1.00 96.81 105 PRO A CA 1
ATOM 859 C C . PRO A 1 105 ? -1.698 -7.161 2.980 1.00 96.81 105 PRO A C 1
ATOM 861 O O . PRO A 1 105 ? -2.825 -6.692 3.164 1.00 96.81 105 PRO A O 1
ATOM 864 N N . LEU A 1 106 ? -1.449 -8.093 2.063 1.00 94.44 106 LEU A N 1
ATOM 865 C CA . LEU A 1 106 ? -2.463 -8.741 1.231 1.00 94.44 106 LEU A CA 1
ATOM 866 C C . LEU A 1 106 ? -3.297 -9.719 2.069 1.00 94.44 106 LEU A C 1
ATOM 868 O O . LEU A 1 106 ? -3.220 -10.936 1.936 1.00 94.44 106 LEU A O 1
ATOM 872 N N . THR A 1 107 ? -4.069 -9.160 2.991 1.00 94.19 107 THR A N 1
ATOM 873 C CA . THR A 1 107 ? -5.045 -9.871 3.819 1.00 94.19 107 THR A CA 1
ATOM 874 C C . THR A 1 107 ? -6.438 -9.634 3.264 1.00 94.19 107 THR A C 1
ATOM 876 O O . THR A 1 107 ? -6.672 -8.615 2.614 1.00 94.19 107 THR A O 1
ATOM 879 N N . TRP A 1 108 ? -7.376 -10.533 3.578 1.00 92.56 108 TRP A N 1
ATOM 880 C CA . TRP A 1 108 ? -8.783 -10.394 3.188 1.00 92.56 108 TRP A CA 1
ATOM 881 C C . TRP A 1 108 ? -9.358 -9.017 3.541 1.00 92.56 108 TRP A C 1
ATOM 883 O O . TRP A 1 108 ? -9.962 -8.367 2.694 1.00 92.56 108 TRP A O 1
ATOM 893 N N . ARG A 1 109 ? -9.050 -8.530 4.752 1.00 93.19 109 ARG A N 1
ATOM 894 C CA . ARG A 1 109 ? -9.440 -7.198 5.230 1.00 93.19 109 ARG A CA 1
ATOM 895 C C . ARG A 1 109 ? -9.119 -6.100 4.218 1.00 93.19 109 ARG A C 1
ATOM 897 O O . ARG A 1 109 ? -9.961 -5.263 3.946 1.00 93.19 109 ARG A O 1
ATOM 904 N N . PHE A 1 110 ? -7.895 -6.062 3.694 1.00 94.25 110 PHE A N 1
ATOM 905 C CA . PHE A 1 110 ? -7.511 -4.999 2.768 1.00 94.25 110 PHE A CA 1
ATOM 906 C C . PHE A 1 110 ? -7.940 -5.315 1.341 1.00 94.25 110 PHE A C 1
ATOM 908 O O . PHE A 1 110 ? -8.598 -4.493 0.721 1.00 94.25 110 PHE A O 1
ATOM 915 N N . ALA A 1 111 ? -7.617 -6.507 0.837 1.00 92.19 111 ALA A N 1
ATOM 916 C CA . ALA A 1 111 ? -7.887 -6.862 -0.552 1.00 92.19 111 ALA A CA 1
ATOM 917 C C . ALA A 1 111 ? -9.386 -6.839 -0.875 1.00 92.19 111 ALA A C 1
ATOM 919 O O . ALA A 1 111 ? -9.779 -6.262 -1.881 1.00 92.19 111 ALA A O 1
ATOM 920 N N . VAL A 1 112 ? -10.216 -7.435 -0.018 1.00 91.50 112 VAL A N 1
ATOM 921 C CA . VAL A 1 112 ? -11.648 -7.607 -0.278 1.00 91.50 112 VAL A CA 1
ATOM 922 C C . VAL A 1 112 ? -12.460 -6.540 0.443 1.00 91.50 112 VAL A C 1
ATOM 924 O O . VAL A 1 112 ? -13.148 -5.769 -0.219 1.00 91.50 112 VAL A O 1
ATOM 927 N N . ASP A 1 113 ? -12.362 -6.449 1.772 1.00 93.06 113 ASP A N 1
ATOM 928 C CA . ASP A 1 113 ? -13.297 -5.608 2.536 1.00 93.06 113 ASP A CA 1
ATOM 929 C C . ASP A 1 113 ? -13.066 -4.104 2.297 1.00 93.06 113 ASP A C 1
ATOM 931 O O . ASP A 1 113 ? -14.026 -3.344 2.186 1.00 93.06 113 ASP A O 1
ATOM 935 N N . GLU A 1 114 ? -11.805 -3.663 2.206 1.00 94.00 114 GLU A N 1
ATOM 936 C CA . GLU A 1 114 ? -11.471 -2.249 1.977 1.00 94.00 114 GLU A CA 1
ATOM 937 C C . GLU A 1 114 ? -11.308 -1.900 0.489 1.00 94.00 114 GLU A C 1
ATOM 939 O O . GLU A 1 114 ? -11.743 -0.834 0.053 1.00 94.00 114 GLU A O 1
ATOM 944 N N . PHE A 1 115 ? -10.670 -2.756 -0.312 1.00 93.56 115 PHE A N 1
ATOM 945 C CA . PHE A 1 115 ? -10.337 -2.429 -1.705 1.00 93.56 115 PHE A CA 1
ATOM 946 C C . PHE A 1 115 ? -11.251 -3.085 -2.739 1.00 93.56 115 PHE A C 1
ATOM 948 O O . PHE A 1 115 ? -11.198 -2.709 -3.909 1.00 93.56 115 PHE A O 1
ATOM 955 N N . GLY A 1 116 ? -12.122 -4.016 -2.339 1.00 89.56 116 GLY A N 1
ATOM 956 C CA . GLY A 1 116 ? -13.093 -4.643 -3.236 1.00 89.56 116 GLY A CA 1
ATOM 957 C C . GLY A 1 116 ? -12.465 -5.423 -4.392 1.00 89.56 116 GLY A C 1
ATOM 958 O O . GLY A 1 116 ? -13.088 -5.559 -5.443 1.00 89.56 116 GLY A O 1
ATOM 959 N N . TRP A 1 117 ? -11.227 -5.898 -4.248 1.00 88.19 117 TRP A N 1
ATOM 960 C CA . TRP A 1 117 ? -10.588 -6.728 -5.259 1.00 88.19 117 TRP A CA 1
ATOM 961 C C . TRP A 1 117 ? -11.270 -8.091 -5.306 1.00 88.19 117 TRP A C 1
ATOM 963 O O . TRP A 1 117 ? -11.412 -8.774 -4.291 1.00 88.19 117 TRP A O 1
ATOM 973 N N . ASN A 1 118 ? -11.640 -8.513 -6.514 1.00 75.00 118 ASN A N 1
ATOM 974 C CA . ASN A 1 118 ? -12.145 -9.857 -6.739 1.00 75.00 118 ASN A CA 1
ATOM 975 C C . ASN A 1 118 ? -11.008 -10.859 -6.518 1.00 75.00 118 ASN A C 1
ATOM 977 O O . ASN A 1 118 ? -10.061 -10.944 -7.303 1.00 75.00 118 ASN A O 1
ATOM 981 N N . TYR A 1 119 ? -11.102 -11.604 -5.421 1.00 57.97 119 TYR A N 1
ATOM 982 C CA . TYR A 1 119 ? -10.170 -12.668 -5.089 1.00 57.97 119 TYR A CA 1
ATOM 983 C C . TYR A 1 119 ? -10.648 -13.960 -5.763 1.00 57.97 119 TYR A C 1
ATOM 985 O O . TYR A 1 119 ? -11.465 -14.688 -5.208 1.00 57.97 119 TYR A O 1
ATOM 993 N N . SER A 1 120 ? -10.182 -14.233 -6.984 1.00 54.75 120 SER A N 1
ATOM 994 C CA . SER A 1 120 ? -10.369 -15.544 -7.613 1.00 54.75 120 SER A CA 1
ATOM 995 C C . SER A 1 120 ? -9.126 -16.403 -7.377 1.00 54.75 120 SER A C 1
ATOM 997 O O . SER A 1 120 ? -8.027 -16.059 -7.815 1.00 54.75 120 SER A O 1
ATOM 999 N N . PHE A 1 121 ? -9.294 -17.508 -6.651 1.00 48.91 121 PHE A N 1
ATOM 1000 C CA . PHE A 1 121 ? -8.370 -18.634 -6.739 1.00 48.91 121 PHE A CA 1
ATOM 1001 C C . PHE A 1 121 ? -8.849 -19.496 -7.902 1.00 48.91 121 PHE A C 1
ATOM 1003 O O . PHE A 1 121 ? -9.854 -20.190 -7.762 1.00 48.91 121 PHE A O 1
ATOM 1010 N N . ASP A 1 122 ? -8.149 -19.443 -9.030 1.00 44.78 122 ASP A N 1
ATOM 1011 C CA . ASP A 1 122 ? -8.215 -20.560 -9.966 1.00 44.78 122 ASP A CA 1
ATOM 1012 C C . ASP A 1 122 ? -7.37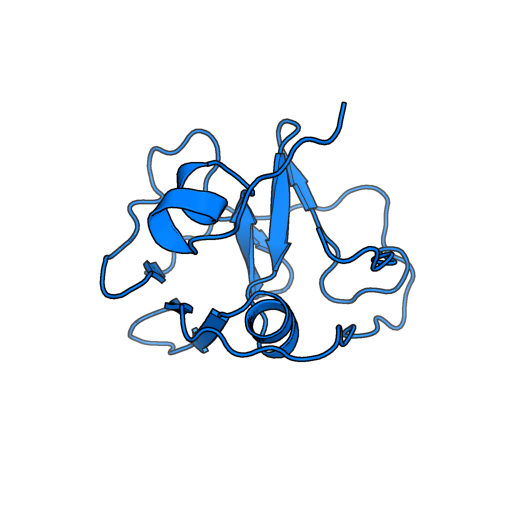1 -21.688 -9.355 1.00 44.78 122 ASP A C 1
ATOM 1014 O O . ASP A 1 122 ? -6.226 -21.463 -8.947 1.00 44.78 122 ASP A O 1
ATOM 1018 N N . HIS A 1 123 ? -8.005 -22.847 -9.173 1.00 38.69 123 HIS A N 1
ATOM 1019 C CA . HIS A 1 123 ? -7.383 -24.090 -8.712 1.00 38.69 123 HIS A CA 1
ATOM 1020 C C . HIS A 1 123 ? -6.571 -24.735 -9.837 1.00 38.69 123 HIS A C 1
ATOM 1022 O O . HIS A 1 123 ? -7.042 -24.680 -10.996 1.00 38.69 123 HIS A O 1
#

Sequence (123 aa):
MNGVVIDNSYSQYPLLVYKDITYFPMTYYDCRFLGLESLWNSHTGLVVVKTDVNWDYHKYSASAKNSSSYNARVASFRVTVNGKEIDNSSKKYPLLLFRNVIYFPLTWRFAVDEFGWNYSFDH

Radius of gyration: 14.09 Å; chains: 1; bounding box: 34×40×34 Å

pLDDT: mean 90.46, std 11.64, range [38.69, 97.88]

Foldseek 3Di:
DPPDDDDQFFFPFRWDADPNWTWFWQDQQSQLCLQKGWDADPVQGIEIERHRHHDDHDGDGHPGTDDPDDDWAQDPHWYHANNRTDDQPDDPDGFTADPNTTIGTPDCCVCPVRHNHDDDDDD

=== Feature glossary ===
Legend for the data blocks above and below:

— What the protein is —

The amino-acid sequence is the protein's primary structure: the linear order of residues from the N-terminus to the C-terminus, written in one-letter code. Everything else here — the 3D coordinates, the secondary structure, the domain annotations — is ultimately a consequence of this string.

Functional annotations link the protein to curated databases. InterPro entries identify conserved domains and families by matching the sequence against member-database signatures (Pfam, PROSITE, CDD, …). Gene Ontology (GO) terms describe molecular function, biological process, and cellular component in a controlled vocabulary. CATH places the structure in a hierarchical fold classification (Class/Architecture/Topology/Homologous-superfamily). The organism is the source species.

— Where its atoms are —

Atomic coordinates in PDBx/mmCIF format — the same representation the Protein Data Bank distributes. Each line of the _atom_site loop places one backbone atom in Cartesian space (units: ångströms, origin: arbitrary).

The six renders are orthographic views along the three Cartesian axes in both directions. Representation (cartoon, sticks, or surface) and color scheme (sequence-rainbow or by-chain) vary across proteins so the training set covers all the common visualization conventions.

— Local backbone conformation —

Eight-state secondary structure (DSSP): H is the canonical α-helix, G the tighter 3₁₀-helix, I the wider π-helix; E/B are β-structure, T and S are turns and bends, and '-' is everything else. DSSP derives these from the pattern of main-chain N–H···O=C hydrogen bonds, not from the sequence.

Three-state secondary structure (P-SEA) collapses the eight DSSP classes into helix (a), strand (b), and coil (c). P-SEA assigns these from Cα geometry alone — distances and angles — without requiring backbone oxygens, so it works on any Cα trace.

φ (phi) and ψ (psi) are the two rotatable backbone dihedrals per residue: φ is the C(i-1)–N–Cα–C torsion, ψ is the N–Cα–C–N(i+1) torsion, both in degrees on (−180°, 180°]. α-helical residues cluster near (−60°, −45°); β-strand residues near (−120°, +130°). A Ramachandran plot is simply a scatter of (φ, ψ) for every residue.

— Global shape and packing —

The geometric summary reports three shape descriptors. Rg (radius of gyration) measures how spread out the Cα atoms are about their centre of mass; compact globular proteins have small Rg, elongated or unfolded ones large. Cα contacts (<8 Å, |i−j|>4) count long-range residue pairs in spatial proximity — high for tightly packed folds, near zero for rods or random coil. The bounding-box extents give the protein's footprint along x, y, z in Å.

SASA measures how much of the protein is reachable by solvent. It is computed by rolling a water-sized probe over the atomic surface and summing the exposed area (Å²). Per-residue SASA distinguishes core (buried, low SASA) from surface (exposed, high SASA) residues; total SASA is a whole-molecule size measure.

Plot images: a contact map (which residues are close in 3D, as an N×N binary image), a Ramachandran scatter (backbone torsion angles, revealing secondary-structure composition at a glance), and — for AlphaFold structures — a PAE heatmap (pairwise prediction confidence).

— Structural neighborhood —

A 3Di character summarizes, for each residue, the relative orientation of the Cα frame of its nearest spatial neighbor. Because it encodes fold topology rather than chemistry, 3Di alignments detect remote structural similarity that sequence alignment misses.

The Foldseek neighbor list gives the closest experimentally determined structures in the PDB, ranked by structural alignment. TM-score near 1 means near-identical fold; near 0.3 means only rough topology match. This is how one finds what a novel AlphaFold prediction most resembles in the solved-structure universe.

— Confidence and disorder —

For AlphaFold models, the B-factor field carries pLDDT — the model's own estimate of local accuracy on a 0–100 scale. Regions with pLDDT<50 should be treated as essentially unmodeled; they often correspond to intrinsically disordered segments.

Crystallographic B-factors measure how much each atom's electron density is smeared out, in Å². They rise in mobile loops and surface residues and fall in the buried interior. In AlphaFold models this column is repurposed to hold pLDDT instead.

Predicted Aligned Error (PAE) is an AlphaFold confidence matrix: entry (i, j) is the expected error in the position of residue j, in ångströms, when the prediction is superimposed on the true structure at residue i. Low PAE within a block of residues means that block is internally rigid and well-predicted; high PAE between two blocks means their relative placement is uncertain even if each block individually is confident.